Protein AF-A0A9P4VSR3-F1 (afdb_monomer)

Foldseek 3Di:
DWDWDWDDDPFWIWIWTFDDPPVDTDIGTDPDTQFGDPDDVRVVSVVVVVVVNVCCCVPPVVVVVCVVVVND

Secondary structure (DSSP, 8-state):
-EEEEEEEETTEEEEEEEEE-SS-EEEEEEEEEEEESSSHHHHHHHHHHHHHHHHHIIIIIHHHHHHHTT--

Organism: NCBI:txid1346257

Nearest PDB structures (foldseek):
  2fgg-assembly1_A  TM=3.558E-01  e=7.962E-01  Mycobacterium tuberc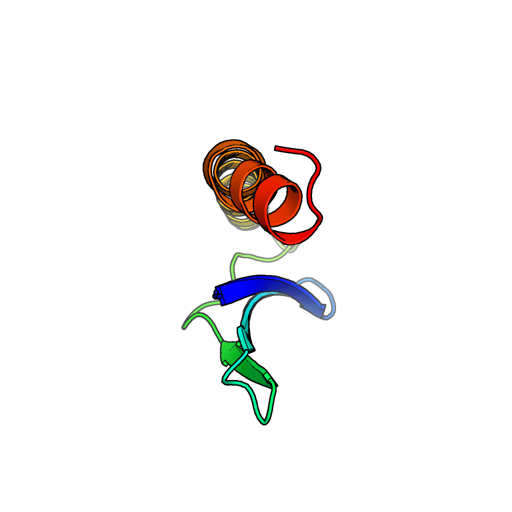ulosis
  4wpy-assembly1_A-2  TM=3.464E-01  e=3.213E+00  Mycobacterium tuberculosis H37Rv
  8fkr-assembly1_LE  TM=3.821E-01  e=4.351E+00  Homo sapiens
  8i9p-assembly1_LT  TM=2.845E-01  e=7.510E+00  Thermochaetoides thermophila DSM 1495

InterPro domains:
  IPR046797 PD-(D/E)XK nuclease-like [PF20516] (3-61)

Sequence (72 aa):
MAIPVIIVLNHNWHLYFAVDYGNHIKILQANMSIGDTSDLIRIYCIVAVFRRLGKWGVDVFEPWVKTAIGLA

Solvent-accessible surface area (backbone atoms only — not comparable to full-atom values): 4096 Å² total; per-residue (Å²): 108,74,43,82,40,83,48,76,57,92,56,40,32,33,43,30,28,43,30,61,73,88,88,52,74,48,79,43,72,49,99,52,69,43,28,30,70,88,46,72,70,32,40,50,40,40,52,54,52,49,55,52,49,50,51,43,38,62,76,46,48,47,60,51,50,27,50,76,71,72,73,104

Radius of gyration: 14.32 Å; Cα contacts (8 Å, |Δi|>4): 93; chains: 1; bounding box: 28×24×40 Å

Mean predicted aligned error: 3.58 Å

Structure (mmCIF, N/CA/C/O backbone):
data_AF-A0A9P4VSR3-F1
#
_entry.id   AF-A0A9P4VSR3-F1
#
loop_
_atom_site.group_PDB
_atom_site.id
_atom_site.type_symbol
_atom_site.label_atom_id
_atom_site.label_alt_id
_atom_site.label_comp_id
_atom_site.label_asym_id
_atom_site.label_entity_id
_atom_site.label_seq_id
_atom_site.pdbx_PDB_ins_code
_atom_site.Cartn_x
_atom_site.Cartn_y
_atom_site.Cartn_z
_atom_site.occupancy
_atom_site.B_iso_or_equiv
_atom_site.auth_seq_id
_atom_site.auth_comp_id
_atom_site.auth_asym_id
_atom_site.auth_atom_id
_atom_site.pdbx_PDB_model_num
ATOM 1 N N . MET A 1 1 ? -10.849 0.406 8.948 1.00 84.94 1 MET A N 1
ATOM 2 C CA . MET A 1 1 ? -9.973 1.358 8.218 1.00 84.94 1 MET A CA 1
ATOM 3 C C . MET A 1 1 ? -9.220 0.591 7.137 1.00 84.94 1 MET A C 1
ATOM 5 O O . MET A 1 1 ? -8.926 -0.574 7.367 1.00 84.94 1 MET A O 1
ATOM 9 N N . ALA A 1 2 ? -8.942 1.194 5.977 1.00 91.50 2 ALA A N 1
ATOM 10 C CA . ALA A 1 2 ? -8.123 0.569 4.936 1.00 91.50 2 ALA A CA 1
ATOM 11 C C . ALA A 1 2 ? -6.641 0.917 5.149 1.00 91.50 2 ALA A C 1
ATOM 13 O O . ALA A 1 2 ? -6.299 2.097 5.193 1.00 91.50 2 ALA A O 1
ATOM 14 N N . ILE A 1 3 ? -5.781 -0.093 5.285 1.00 93.88 3 ILE A N 1
ATOM 15 C CA . ILE A 1 3 ? -4.337 0.072 5.488 1.00 93.88 3 ILE A CA 1
ATOM 16 C C . ILE A 1 3 ? -3.615 -0.251 4.174 1.00 93.88 3 ILE A C 1
ATOM 18 O O . ILE A 1 3 ? -3.810 -1.348 3.644 1.00 93.88 3 ILE A O 1
ATOM 22 N N . PRO A 1 4 ? -2.802 0.668 3.625 1.00 94.75 4 PRO A N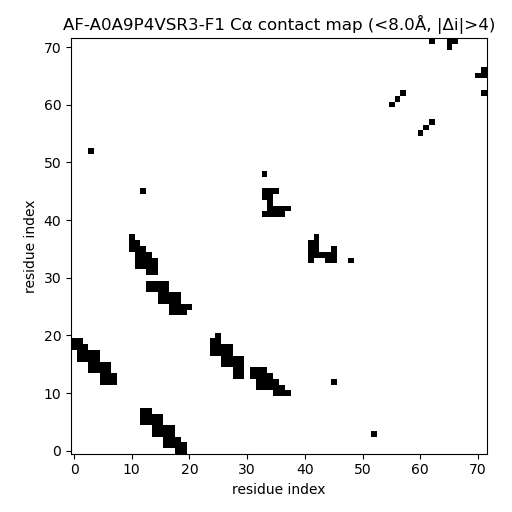 1
ATOM 23 C CA . PRO A 1 4 ? -2.035 0.414 2.413 1.00 94.75 4 PRO A CA 1
ATOM 24 C C . PRO A 1 4 ? -0.984 -0.676 2.654 1.00 94.75 4 PRO A C 1
ATOM 26 O O . PRO A 1 4 ? -0.272 -0.663 3.656 1.00 94.75 4 PRO A O 1
ATOM 29 N N . VAL A 1 5 ? -0.866 -1.600 1.706 1.00 94.12 5 VAL A N 1
ATOM 30 C CA . VAL A 1 5 ? 0.100 -2.701 1.700 1.00 94.12 5 VAL A CA 1
ATOM 31 C C . VAL A 1 5 ? 0.868 -2.648 0.388 1.00 94.12 5 VAL A C 1
ATOM 33 O O . VAL A 1 5 ? 0.269 -2.639 -0.687 1.00 94.12 5 VAL A O 1
ATOM 36 N N . ILE A 1 6 ? 2.196 -2.614 0.471 1.00 94.50 6 ILE A N 1
ATOM 37 C CA . ILE A 1 6 ? 3.070 -2.645 -0.702 1.00 94.50 6 ILE A CA 1
ATOM 38 C C . ILE A 1 6 ? 3.556 -4.072 -0.908 1.00 94.50 6 ILE A C 1
ATOM 40 O O . ILE A 1 6 ? 4.146 -4.664 -0.008 1.00 94.50 6 ILE A O 1
ATOM 44 N N . ILE A 1 7 ? 3.323 -4.605 -2.104 1.00 94.25 7 ILE A N 1
ATOM 45 C CA . ILE A 1 7 ? 3.848 -5.903 -2.522 1.00 94.25 7 ILE A CA 1
ATOM 46 C C . ILE A 1 7 ? 4.826 -5.667 -3.666 1.00 94.25 7 ILE A C 1
ATOM 48 O O . ILE A 1 7 ? 4.485 -5.019 -4.657 1.00 94.25 7 ILE A O 1
ATOM 52 N N . VAL A 1 8 ? 6.034 -6.208 -3.523 1.00 94.00 8 VAL A N 1
ATOM 53 C CA . VAL A 1 8 ?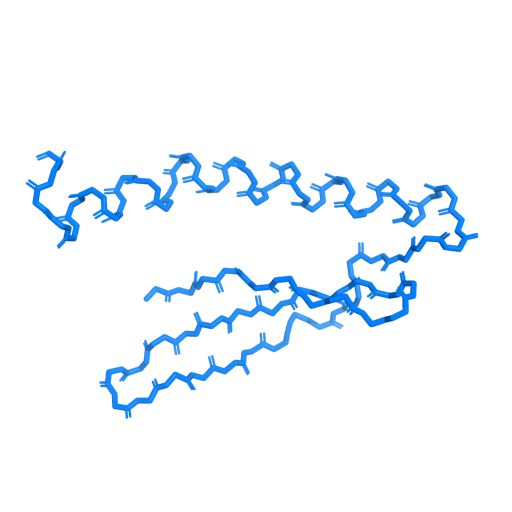 7.091 -6.123 -4.532 1.00 94.00 8 VAL A CA 1
ATOM 54 C C . VAL A 1 8 ? 7.337 -7.516 -5.091 1.00 94.00 8 VAL A C 1
ATOM 56 O O . VAL A 1 8 ? 7.688 -8.429 -4.347 1.00 94.00 8 VAL A O 1
ATOM 59 N N . LEU A 1 9 ? 7.133 -7.677 -6.397 1.00 91.81 9 LEU A N 1
ATOM 60 C CA . LEU A 1 9 ? 7.379 -8.919 -7.127 1.00 91.81 9 LEU A CA 1
ATOM 61 C C . LEU A 1 9 ? 8.334 -8.620 -8.283 1.00 91.81 9 LEU A C 1
ATOM 63 O O . LEU A 1 9 ? 7.982 -7.929 -9.243 1.00 91.81 9 LEU A O 1
ATOM 67 N N . ASN A 1 10 ? 9.557 -9.139 -8.183 1.00 92.50 10 ASN A N 1
ATOM 68 C CA . ASN A 1 10 ? 10.676 -8.802 -9.062 1.00 92.50 10 ASN A CA 1
ATOM 69 C C . ASN A 1 10 ? 10.891 -7.279 -9.103 1.00 92.50 10 ASN A C 1
ATOM 71 O O . ASN A 1 10 ? 11.222 -6.667 -8.091 1.00 92.50 10 ASN A O 1
ATOM 75 N N . HIS A 1 11 ? 10.688 -6.669 -10.269 1.00 92.31 11 HIS A N 1
ATOM 76 C CA . HIS A 1 11 ? 10.799 -5.230 -10.460 1.00 92.31 11 HIS A CA 1
ATOM 77 C C . HIS A 1 11 ? 9.472 -4.507 -10.255 1.00 92.31 11 HIS A C 1
ATOM 79 O O . HIS A 1 11 ? 9.499 -3.290 -10.160 1.00 92.31 11 HIS A O 1
ATOM 85 N N . ASN A 1 12 ? 8.339 -5.214 -10.185 1.00 93.62 12 ASN A N 1
ATOM 86 C CA . ASN A 1 12 ? 7.007 -4.619 -10.144 1.00 93.62 12 ASN A CA 1
ATOM 87 C C . ASN A 1 12 ? 6.566 -4.326 -8.713 1.00 93.62 12 ASN A C 1
ATOM 89 O O . ASN A 1 12 ? 6.664 -5.174 -7.824 1.00 93.62 12 ASN A O 1
ATOM 93 N N . TRP A 1 13 ? 6.024 -3.130 -8.518 1.00 95.88 13 TRP A N 1
ATOM 94 C CA . TRP A 1 13 ? 5.508 -2.667 -7.242 1.00 95.88 13 TRP A CA 1
ATOM 95 C C . TRP A 1 13 ? 4.000 -2.505 -7.345 1.00 95.88 13 TRP A C 1
ATOM 97 O O . TRP A 1 13 ? 3.479 -1.845 -8.242 1.00 95.88 13 TRP A O 1
ATOM 107 N N . HIS A 1 14 ? 3.281 -3.086 -6.396 1.00 94.31 14 HIS A N 1
ATOM 108 C CA . HIS A 1 14 ? 1.828 -3.075 -6.370 1.00 94.31 14 HIS A CA 1
ATOM 109 C C . HIS A 1 14 ? 1.330 -2.512 -5.045 1.00 94.31 14 HIS A C 1
ATOM 111 O O . HIS A 1 14 ? 1.844 -2.857 -3.979 1.00 94.31 14 HIS A O 1
ATOM 117 N N . LEU A 1 15 ? 0.300 -1.671 -5.121 1.00 94.94 15 LEU A N 1
ATOM 118 C CA . LEU A 1 15 ? -0.415 -1.175 -3.955 1.00 94.94 15 LEU A CA 1
ATOM 119 C C . LEU A 1 15 ? -1.691 -1.985 -3.754 1.00 94.94 15 LEU A C 1
ATOM 121 O O . LEU A 1 15 ? -2.522 -2.119 -4.652 1.00 94.94 15 LEU A O 1
ATOM 125 N N . TYR A 1 16 ? -1.850 -2.482 -2.542 1.00 95.00 16 TYR A N 1
ATOM 126 C CA . TYR A 1 16 ? -3.053 -3.124 -2.053 1.00 95.00 16 TYR A CA 1
ATOM 127 C C . TYR A 1 16 ? -3.559 -2.376 -0.824 1.00 95.00 16 TYR A C 1
ATOM 129 O O . TYR A 1 16 ? -2.862 -1.545 -0.244 1.00 95.00 16 TYR A O 1
ATOM 137 N N . PHE A 1 17 ? -4.772 -2.702 -0.406 1.00 94.19 17 PHE A N 1
ATOM 138 C CA . PHE A 1 17 ? -5.362 -2.227 0.830 1.00 94.19 17 PHE A CA 1
ATOM 139 C C . PHE A 1 17 ? -5.886 -3.413 1.626 1.00 94.19 17 PHE A C 1
ATOM 141 O O . PHE A 1 17 ? -6.753 -4.147 1.154 1.00 94.19 17 PHE A O 1
ATOM 148 N N . ALA A 1 18 ? -5.370 -3.584 2.838 1.00 94.81 18 ALA A N 1
ATOM 149 C CA . ALA A 1 18 ? -5.954 -4.476 3.822 1.00 94.81 18 ALA A CA 1
ATOM 150 C C . ALA A 1 18 ? -7.108 -3.747 4.511 1.00 94.81 18 ALA A C 1
ATOM 152 O O . ALA A 1 18 ? -6.920 -2.685 5.107 1.00 94.81 18 ALA A O 1
ATOM 153 N N . VAL A 1 19 ? -8.310 -4.300 4.402 1.00 94.81 19 VAL A N 1
ATOM 154 C CA . VAL A 1 19 ? -9.515 -3.744 5.013 1.00 94.81 19 VAL A CA 1
ATOM 155 C C . VAL A 1 19 ? -10.058 -4.755 6.003 1.00 94.81 19 VAL A C 1
ATOM 157 O O . VAL A 1 19 ? -10.408 -5.873 5.628 1.00 94.81 19 VAL A O 1
ATOM 160 N N . ASP A 1 20 ? -10.115 -4.348 7.264 1.00 92.62 20 ASP A N 1
ATOM 161 C CA . ASP A 1 20 ? -10.762 -5.120 8.316 1.00 92.62 20 ASP A CA 1
ATOM 162 C C .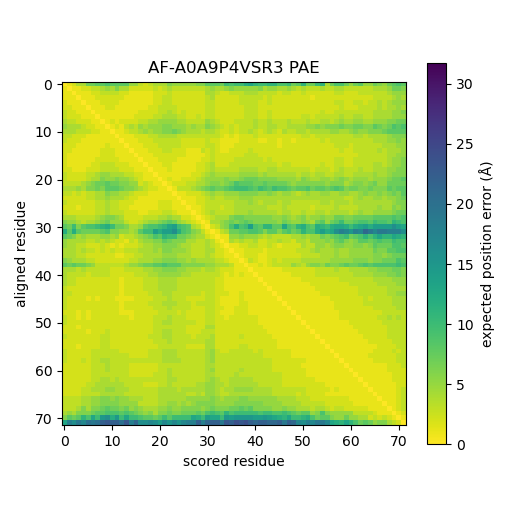 ASP A 1 20 ? -12.287 -4.946 8.240 1.00 92.62 20 ASP A C 1
ATOM 164 O O . ASP A 1 20 ? -12.793 -3.820 8.309 1.00 92.62 20 ASP A O 1
ATOM 168 N N . TYR A 1 21 ? -12.998 -6.062 8.072 1.00 92.38 21 TYR A N 1
ATOM 169 C CA . TYR A 1 21 ? -14.461 -6.155 8.075 1.00 92.38 21 TYR A CA 1
ATOM 170 C C . TYR A 1 21 ? -15.011 -6.719 9.403 1.00 92.38 21 TYR A C 1
ATOM 172 O O . TYR A 1 21 ? -16.199 -7.022 9.503 1.00 92.38 21 TYR A O 1
ATOM 180 N N . GLY A 1 22 ? -14.167 -6.873 10.426 1.00 92.25 22 GLY A N 1
ATOM 181 C CA . GLY A 1 22 ? -14.504 -7.335 11.774 1.00 92.25 22 GLY A CA 1
ATOM 182 C C . GLY A 1 22 ? -14.413 -8.852 11.953 1.00 92.25 22 GLY A C 1
ATOM 183 O O . GLY A 1 22 ? -13.914 -9.320 12.969 1.00 92.25 22 GLY A O 1
ATOM 184 N N . ASN A 1 23 ? -14.860 -9.636 10.967 1.00 95.88 23 ASN A N 1
ATOM 185 C CA . ASN A 1 23 ? -14.758 -11.106 10.980 1.00 95.88 23 ASN A CA 1
ATOM 186 C C . ASN A 1 23 ? -13.694 -11.663 10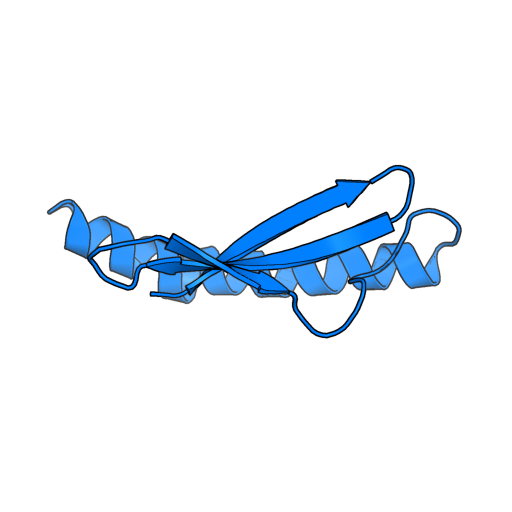.020 1.00 95.88 23 ASN A C 1
ATOM 188 O O . ASN A 1 23 ? -13.372 -12.848 10.079 1.00 95.88 23 ASN A O 1
ATOM 192 N N . HIS A 1 24 ? -13.177 -10.834 9.115 1.00 94.62 24 HIS A N 1
ATOM 193 C CA . HIS A 1 24 ? -12.095 -11.179 8.203 1.00 94.62 24 HIS A CA 1
ATOM 194 C C . HIS A 1 24 ? -11.375 -9.918 7.728 1.00 94.62 24 HIS A C 1
ATOM 196 O O . HIS A 1 24 ? -11.919 -8.812 7.756 1.00 94.62 24 HIS A O 1
ATOM 202 N N . ILE A 1 25 ? -10.160 -10.115 7.221 1.00 95.06 25 ILE A N 1
ATOM 203 C CA . ILE A 1 25 ? -9.409 -9.088 6.506 1.00 95.06 25 ILE A CA 1
ATOM 204 C C . ILE A 1 25 ? -9.551 -9.367 5.014 1.00 95.06 25 ILE A C 1
ATOM 206 O O . ILE A 1 25 ? -9.248 -10.465 4.545 1.00 95.06 25 ILE A O 1
ATOM 210 N N . LYS A 1 26 ? -9.994 -8.366 4.256 1.00 96.38 26 LYS A N 1
ATOM 211 C CA . LYS A 1 26 ? -10.048 -8.424 2.795 1.00 96.38 26 LYS A CA 1
ATOM 212 C C . LYS A 1 26 ? -8.895 -7.623 2.209 1.00 96.38 26 LYS A C 1
ATOM 214 O O . LYS A 1 26 ? -8.694 -6.467 2.577 1.00 96.38 26 LYS A O 1
ATOM 219 N N . ILE A 1 27 ? -8.174 -8.220 1.265 1.00 94.62 27 ILE A N 1
ATOM 220 C CA . ILE A 1 27 ? -7.134 -7.534 0.499 1.00 94.62 27 ILE A CA 1
ATOM 221 C C . ILE A 1 27 ? -7.743 -7.029 -0.809 1.00 94.62 27 ILE A C 1
ATOM 223 O O . ILE A 1 27 ? -8.231 -7.813 -1.622 1.00 94.62 27 ILE A O 1
ATOM 227 N N . LEU A 1 28 ? -7.739 -5.713 -0.999 1.00 93.69 28 LEU A N 1
ATOM 228 C CA . LEU A 1 28 ? -8.201 -5.052 -2.215 1.00 93.69 28 LEU A CA 1
ATOM 229 C C . LEU A 1 28 ? -6.992 -4.586 -3.018 1.00 93.69 28 LEU A C 1
ATOM 231 O O . LEU A 1 28 ? -6.155 -3.851 -2.504 1.00 93.69 28 LEU A O 1
ATOM 235 N N . GLN A 1 29 ? -6.894 -4.995 -4.277 1.00 87.44 29 GLN A N 1
ATOM 236 C CA . GLN A 1 29 ? -5.853 -4.504 -5.174 1.00 87.44 29 GLN A CA 1
ATOM 237 C C . GLN A 1 29 ? -6.221 -3.108 -5.680 1.00 87.44 29 GLN A C 1
ATOM 239 O O . GLN A 1 29 ? -7.341 -2.898 -6.145 1.00 87.44 29 GLN A O 1
ATOM 244 N N . ALA A 1 30 ? -5.293 -2.150 -5.614 1.00 83.25 30 ALA A N 1
ATOM 245 C CA . ALA A 1 30 ? -5.449 -0.923 -6.384 1.00 83.25 30 ALA A CA 1
ATOM 246 C C . ALA A 1 30 ? -5.353 -1.288 -7.870 1.00 83.25 30 ALA A C 1
ATOM 248 O O . ALA A 1 30 ? -4.464 -2.043 -8.252 1.00 83.25 30 ALA A O 1
ATOM 249 N N . ASN A 1 31 ? -6.239 -0.751 -8.711 1.00 73.50 31 ASN A N 1
ATOM 250 C CA . ASN A 1 31 ? -6.401 -1.151 -10.120 1.00 73.50 31 ASN A CA 1
ATOM 251 C C . ASN A 1 31 ? -5.141 -1.018 -11.016 1.00 73.50 31 ASN A C 1
ATOM 253 O O . ASN A 1 31 ? -5.229 -1.268 -12.214 1.00 73.50 31 ASN A O 1
ATOM 257 N N . MET A 1 32 ? -3.977 -0.628 -10.488 1.00 68.31 32 MET A N 1
ATOM 258 C CA . MET A 1 32 ? -2.729 -0.497 -11.234 1.00 68.31 32 MET A CA 1
ATOM 259 C C . MET A 1 32 ? -1.484 -0.832 -10.403 1.00 68.31 32 MET A C 1
ATOM 261 O O . MET A 1 32 ? -1.448 -0.643 -9.185 1.00 68.31 32 MET A O 1
ATOM 265 N N . SER A 1 33 ? -0.440 -1.299 -11.098 1.00 85.19 33 SER A N 1
ATOM 266 C CA . SER A 1 33 ? 0.940 -1.242 -10.599 1.00 85.19 33 SER A CA 1
ATOM 267 C C . SER A 1 33 ? 1.297 0.210 -10.271 1.00 85.19 33 SER A C 1
ATOM 269 O O . SER A 1 33 ? 0.922 1.122 -11.008 1.00 85.19 33 SER A O 1
ATOM 271 N N . ILE A 1 34 ? 2.021 0.427 -9.173 1.00 92.69 34 ILE A N 1
ATOM 272 C CA . ILE A 1 34 ? 2.510 1.759 -8.784 1.00 92.69 34 ILE A CA 1
ATOM 273 C C . ILE A 1 34 ? 3.851 2.108 -9.438 1.00 92.69 34 ILE A C 1
ATOM 275 O O . ILE A 1 34 ? 4.398 3.184 -9.201 1.00 92.69 34 ILE A O 1
ATOM 279 N N . GLY A 1 35 ? 4.361 1.206 -10.274 1.00 93.06 35 GLY A N 1
ATOM 280 C CA . GLY A 1 35 ? 5.578 1.364 -11.047 1.00 93.06 35 GLY A CA 1
ATOM 281 C C . GLY A 1 35 ? 6.436 0.109 -10.992 1.00 93.06 35 GLY A C 1
ATOM 282 O O . GLY A 1 35 ? 6.089 -0.906 -10.385 1.00 93.06 35 GLY A O 1
ATOM 283 N N . ASP A 1 36 ? 7.582 0.194 -11.641 1.00 93.75 36 ASP A N 1
ATOM 284 C CA . ASP A 1 36 ? 8.623 -0.812 -11.570 1.00 93.75 36 ASP A CA 1
ATOM 285 C C . ASP A 1 36 ? 10.005 -0.153 -11.633 1.00 93.75 36 ASP A C 1
ATOM 287 O O . ASP A 1 36 ? 10.123 1.065 -11.787 1.00 93.75 36 ASP A O 1
ATOM 291 N N . THR A 1 37 ? 11.053 -0.956 -11.463 1.00 95.25 37 THR A N 1
ATOM 292 C CA . THR A 1 37 ? 12.444 -0.482 -11.471 1.00 95.25 37 THR A CA 1
ATOM 293 C C . THR A 1 37 ? 13.145 -0.673 -12.819 1.00 95.25 37 THR A C 1
ATOM 295 O O . THR A 1 37 ? 14.373 -0.700 -12.851 1.00 95.25 37 THR A O 1
ATOM 298 N N . SER A 1 38 ? 12.404 -0.886 -13.911 1.00 94.38 38 SER A N 1
ATOM 299 C CA . SER A 1 38 ? 12.988 -1.111 -15.24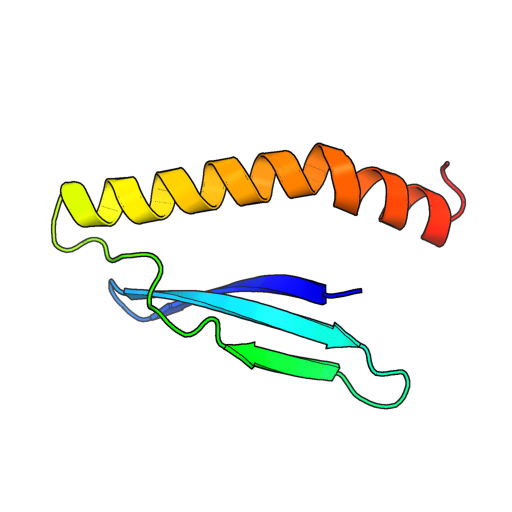3 1.00 94.38 38 SER A CA 1
ATOM 300 C C . SER A 1 38 ? 13.403 0.187 -15.939 1.00 94.38 38 SER A C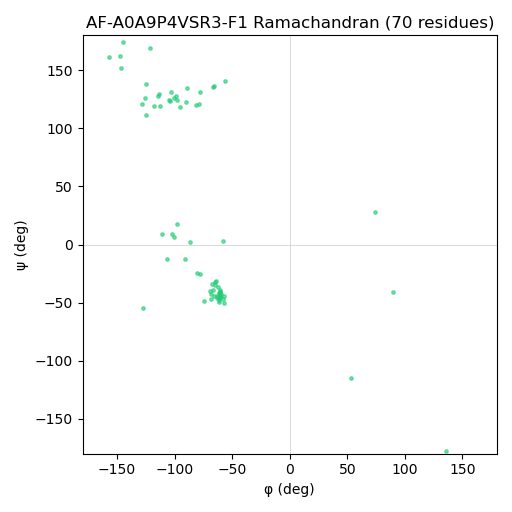 1
ATOM 302 O O . SER A 1 38 ? 14.320 0.172 -16.757 1.00 94.38 38 SER A O 1
ATOM 304 N N . ASP A 1 39 ? 12.788 1.316 -15.574 1.00 93.88 39 ASP A N 1
ATOM 305 C CA . ASP A 1 39 ? 13.155 2.637 -16.071 1.00 93.88 39 ASP A CA 1
ATOM 306 C C . ASP A 1 39 ? 12.927 3.744 -15.029 1.00 93.88 39 ASP A C 1
ATOM 308 O O . ASP A 1 39 ? 12.204 3.591 -14.040 1.00 93.88 39 ASP A O 1
ATOM 312 N N . LEU A 1 40 ? 13.575 4.888 -15.257 1.00 96.25 40 LEU A N 1
ATOM 313 C CA . LEU A 1 40 ? 13.594 6.002 -14.314 1.00 96.25 40 LEU A CA 1
ATOM 314 C C . LEU A 1 40 ? 12.208 6.636 -14.102 1.00 96.25 40 LEU A C 1
ATOM 316 O O . LEU A 1 40 ? 11.898 7.054 -12.986 1.00 96.25 40 LEU A O 1
ATOM 320 N N . ILE A 1 41 ? 11.364 6.702 -15.137 1.00 95.31 41 ILE A N 1
ATOM 321 C CA . ILE A 1 41 ? 10.028 7.311 -15.038 1.00 95.31 41 ILE A CA 1
ATOM 322 C C . ILE A 1 41 ? 9.166 6.477 -14.092 1.00 95.31 41 ILE A C 1
ATOM 324 O O . ILE A 1 41 ? 8.516 7.019 -13.195 1.00 95.31 41 ILE A O 1
ATOM 328 N N . ARG A 1 42 ? 9.215 5.153 -14.232 1.00 94.88 42 ARG A N 1
ATOM 329 C CA . ARG A 1 42 ? 8.469 4.233 -13.370 1.00 94.88 42 ARG A CA 1
ATOM 330 C C . ARG A 1 42 ? 8.970 4.227 -11.928 1.00 94.88 42 ARG A C 1
ATOM 332 O O . ARG A 1 42 ? 8.153 4.161 -11.008 1.00 94.88 42 ARG A O 1
ATOM 339 N N . ILE A 1 43 ? 10.273 4.408 -11.708 1.00 96.44 43 ILE A N 1
ATOM 340 C CA . ILE A 1 43 ? 10.830 4.624 -10.363 1.00 96.44 43 ILE A CA 1
ATOM 341 C C . ILE A 1 43 ? 10.257 5.903 -9.738 1.00 96.44 43 ILE A C 1
ATOM 343 O O . ILE A 1 43 ? 9.872 5.905 -8.566 1.00 96.44 43 ILE A O 1
ATOM 347 N N . TYR A 1 44 ? 10.134 6.990 -10.505 1.00 96.75 44 TYR A N 1
ATOM 348 C CA . TYR A 1 44 ? 9.512 8.214 -9.997 1.00 96.75 44 TYR A CA 1
ATOM 349 C C . TYR A 1 44 ? 8.028 8.033 -9.648 1.00 96.75 44 TYR A C 1
ATOM 351 O O . TYR A 1 44 ? 7.573 8.648 -8.679 1.00 96.75 44 TYR A O 1
ATOM 359 N N . CYS A 1 45 ? 7.288 7.162 -10.346 1.00 94.81 45 CYS A N 1
ATOM 360 C CA . CYS A 1 45 ? 5.927 6.785 -9.946 1.00 94.81 45 CYS A CA 1
ATOM 361 C C . CYS A 1 45 ? 5.907 6.122 -8.560 1.00 94.81 45 CYS A C 1
ATOM 363 O O . CYS A 1 45 ? 5.121 6.535 -7.703 1.00 94.81 45 CYS A O 1
ATOM 365 N N . ILE A 1 46 ? 6.827 5.184 -8.301 1.00 95.62 46 ILE A N 1
ATOM 366 C CA . ILE A 1 46 ? 6.967 4.531 -6.990 1.00 95.62 46 ILE A CA 1
ATOM 367 C C . ILE A 1 46 ? 7.211 5.590 -5.904 1.00 95.62 46 ILE A C 1
ATOM 369 O O . ILE A 1 46 ? 6.494 5.645 -4.903 1.00 95.62 46 ILE A O 1
ATOM 373 N N . VAL A 1 47 ? 8.175 6.491 -6.122 1.00 96.81 47 VAL A N 1
ATOM 374 C CA . VAL A 1 47 ? 8.508 7.563 -5.167 1.00 96.81 47 VAL A CA 1
ATOM 375 C C . VAL A 1 47 ? 7.319 8.498 -4.920 1.00 96.81 47 VAL A C 1
ATOM 377 O O . VAL A 1 47 ? 7.072 8.893 -3.778 1.00 96.81 47 VAL A O 1
ATOM 380 N N . ALA A 1 48 ? 6.563 8.859 -5.960 1.00 95.88 48 ALA A N 1
ATOM 381 C CA . ALA A 1 48 ? 5.378 9.702 -5.823 1.00 95.88 48 ALA A CA 1
ATOM 382 C C . ALA A 1 48 ? 4.308 9.044 -4.936 1.00 95.88 48 ALA A C 1
ATOM 384 O O . ALA A 1 48 ? 3.755 9.703 -4.048 1.00 95.88 48 ALA A O 1
ATOM 385 N N . VAL A 1 49 ? 4.070 7.740 -5.110 1.00 95.00 49 VAL A N 1
ATOM 386 C CA . VAL A 1 49 ? 3.151 6.976 -4.256 1.00 95.00 49 VAL A CA 1
ATOM 387 C C . VAL A 1 49 ? 3.650 6.936 -2.814 1.00 95.00 49 VAL A C 1
ATOM 389 O O . VAL A 1 49 ? 2.882 7.253 -1.905 1.00 95.00 49 VAL A O 1
ATOM 392 N N . PHE A 1 50 ? 4.933 6.652 -2.580 1.00 95.94 50 PHE A N 1
ATOM 393 C CA . PHE A 1 50 ? 5.498 6.646 -1.227 1.00 95.94 50 PHE A CA 1
ATOM 394 C C . PHE A 1 50 ? 5.388 7.995 -0.523 1.00 95.94 50 PHE A C 1
ATOM 396 O O . PHE A 1 50 ? 5.058 8.033 0.658 1.00 95.94 50 PHE A O 1
ATOM 403 N N . ARG A 1 51 ? 5.585 9.112 -1.230 1.00 97.50 51 ARG A N 1
ATOM 404 C CA . ARG A 1 51 ? 5.367 10.450 -0.653 1.00 97.50 51 ARG A CA 1
ATOM 405 C C . ARG A 1 51 ? 3.919 10.641 -0.212 1.00 97.50 51 ARG A C 1
ATOM 407 O O . ARG A 1 51 ? 3.669 11.195 0.859 1.00 97.50 51 ARG A O 1
ATOM 414 N N . ARG A 1 52 ? 2.957 10.161 -1.007 1.00 95.62 52 ARG A N 1
ATOM 415 C CA . ARG A 1 52 ? 1.536 10.256 -0.656 1.00 95.62 52 ARG A CA 1
ATOM 416 C C . ARG A 1 52 ? 1.182 9.370 0.536 1.00 95.62 52 ARG A C 1
ATOM 418 O O . ARG A 1 52 ? 0.466 9.836 1.421 1.00 95.62 52 ARG A O 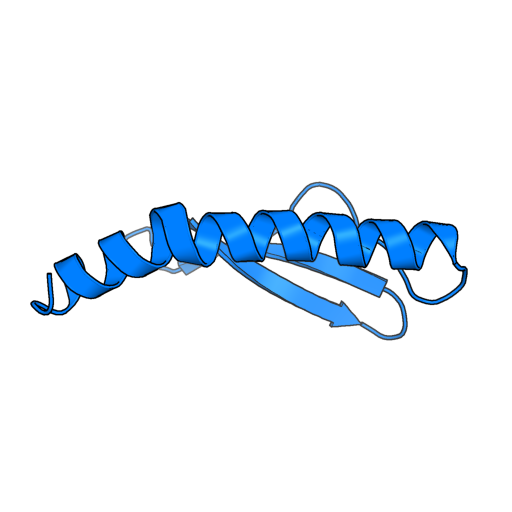1
ATOM 425 N N . LEU A 1 53 ? 1.702 8.142 0.570 1.00 95.31 53 LEU A N 1
ATOM 426 C CA . LEU A 1 53 ? 1.513 7.206 1.679 1.00 95.31 53 LEU A CA 1
ATOM 427 C C . LEU A 1 53 ? 2.194 7.689 2.959 1.00 95.31 53 LEU A C 1
ATOM 429 O O . LEU A 1 53 ? 1.596 7.585 4.020 1.00 95.31 53 LEU A O 1
ATOM 433 N N . GLY A 1 54 ? 3.388 8.277 2.868 1.00 96.81 54 GLY A N 1
ATOM 434 C CA . GLY A 1 54 ? 4.082 8.876 4.007 1.00 96.81 54 GLY A CA 1
ATOM 435 C C . GLY A 1 54 ? 3.281 10.025 4.615 1.00 96.81 54 GLY A C 1
ATOM 436 O O . GLY A 1 54 ? 3.049 10.041 5.820 1.00 96.81 54 GLY A O 1
ATOM 437 N N . LYS A 1 55 ? 2.757 10.930 3.775 1.00 97.88 55 LYS A N 1
ATOM 438 C CA . LYS A 1 55 ? 1.853 11.995 4.235 1.00 97.88 55 LYS A CA 1
ATOM 439 C C . LYS A 1 55 ? 0.584 11.433 4.880 1.00 97.88 55 LYS A C 1
ATOM 441 O O . LYS A 1 55 ? 0.190 11.901 5.936 1.00 97.88 55 LYS A O 1
ATOM 446 N N . TRP A 1 56 ? -0.041 10.422 4.276 1.00 96.19 56 TRP A N 1
ATOM 447 C CA . TRP A 1 56 ? -1.193 9.742 4.881 1.00 96.19 56 TRP A CA 1
ATOM 448 C C . TRP A 1 56 ? -0.839 9.061 6.214 1.00 96.19 56 TRP A C 1
ATOM 450 O O . TRP A 1 56 ? -1.637 9.087 7.146 1.00 96.19 56 TRP A O 1
ATOM 460 N N . GLY A 1 57 ? 0.363 8.493 6.323 1.00 96.38 57 GLY A N 1
ATOM 461 C CA . GLY A 1 57 ? 0.867 7.864 7.538 1.00 96.38 57 GLY A CA 1
ATOM 462 C C . GLY A 1 57 ? 0.889 8.834 8.717 1.00 96.38 57 GLY A C 1
ATOM 463 O O . GLY A 1 57 ? 0.375 8.515 9.782 1.00 96.38 57 GLY A O 1
ATOM 464 N N . VAL A 1 58 ? 1.407 10.040 8.490 1.00 97.19 58 VAL A N 1
ATOM 465 C CA . VAL A 1 58 ? 1.470 11.102 9.505 1.00 97.19 58 VAL A CA 1
ATOM 466 C C . VAL A 1 58 ? 0.097 11.731 9.750 1.00 97.19 58 VAL A C 1
ATOM 468 O O . VAL A 1 58 ? -0.328 11.869 10.890 1.00 97.19 58 VAL A O 1
ATOM 471 N N . ASP A 1 59 ? -0.620 12.098 8.686 1.00 97.19 59 ASP A N 1
ATOM 472 C CA . ASP A 1 59 ? -1.846 12.895 8.805 1.00 97.19 59 ASP A CA 1
ATOM 473 C C . ASP A 1 59 ? -3.063 12.063 9.256 1.00 97.19 59 ASP A C 1
ATOM 475 O O . ASP A 1 59 ? -4.025 12.619 9.783 1.00 97.19 59 ASP A O 1
ATOM 479 N N . VAL A 1 60 ? -3.069 10.746 9.004 1.00 95.94 60 VAL A N 1
ATOM 480 C CA . VAL A 1 60 ? -4.253 9.885 9.187 1.00 95.94 60 VAL A CA 1
ATOM 481 C C . VAL A 1 60 ? -3.951 8.664 10.047 1.00 95.94 60 VAL A C 1
ATOM 483 O O . VAL A 1 60 ? -4.648 8.430 11.034 1.00 95.94 60 VAL A O 1
ATOM 486 N N . PHE A 1 61 ? -2.939 7.873 9.684 1.00 95.00 61 PHE A N 1
ATOM 487 C CA . PHE A 1 61 ? -2.677 6.605 10.370 1.00 95.00 61 PHE A CA 1
ATOM 488 C C . PHE A 1 61 ? -2.181 6.811 11.800 1.00 95.00 61 PHE A C 1
ATOM 490 O O . PHE A 1 61 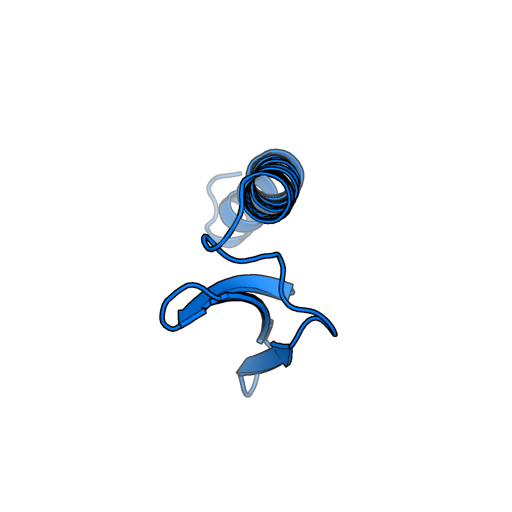? -2.688 6.169 12.716 1.00 95.00 61 PHE A O 1
ATOM 497 N N . GLU A 1 62 ? -1.219 7.709 12.003 1.00 95.50 62 GLU A N 1
ATOM 498 C CA . GLU A 1 62 ? -0.633 7.970 13.314 1.00 95.50 62 GLU A CA 1
ATOM 499 C C . GLU A 1 62 ? -1.673 8.484 14.337 1.00 95.50 62 GLU A C 1
ATOM 501 O O . GLU A 1 62 ? -1.765 7.896 15.419 1.00 95.50 62 GLU A O 1
ATOM 506 N N . PRO A 1 63 ? -2.515 9.495 14.037 1.00 96.38 63 PRO A N 1
ATOM 507 C CA . PRO A 1 63 ? -3.576 9.916 14.954 1.00 96.38 63 PRO A CA 1
ATOM 508 C C . PRO A 1 63 ? -4.571 8.796 15.265 1.00 96.38 63 PRO A C 1
ATOM 510 O O . PRO A 1 63 ? -4.955 8.594 16.421 1.00 96.38 63 PRO A O 1
ATOM 513 N N . TRP A 1 64 ? -4.972 8.040 14.238 1.00 94.44 64 TRP A N 1
ATOM 514 C CA . TRP A 1 64 ? -5.889 6.919 14.407 1.00 94.44 64 TRP A CA 1
ATOM 515 C C . TRP A 1 64 ? -5.300 5.840 15.319 1.00 94.44 64 TRP A C 1
ATOM 517 O O . TRP A 1 64 ? -5.976 5.405 16.250 1.00 94.44 64 TRP A O 1
ATOM 527 N N . VAL A 1 65 ? -4.046 5.427 15.094 1.00 94.06 65 VAL A N 1
ATOM 528 C CA . VAL A 1 65 ? -3.445 4.330 15.864 1.00 94.06 65 VAL A CA 1
ATOM 529 C C . VAL A 1 65 ? -3.204 4.755 17.303 1.00 94.06 65 VAL A C 1
ATOM 531 O O . VAL A 1 65 ? -3.521 3.983 18.200 1.00 94.06 65 VAL A O 1
ATOM 534 N N . LYS A 1 66 ? -2.750 5.996 17.539 1.00 96.56 66 LYS A N 1
ATOM 535 C CA . LYS A 1 66 ? -2.618 6.566 18.888 1.00 96.56 66 LYS A CA 1
ATOM 536 C C . LYS A 1 66 ? -3.948 6.536 19.633 1.00 96.56 66 LYS A C 1
ATOM 538 O O . LYS A 1 66 ? -3.987 6.089 20.773 1.00 96.56 66 LYS A O 1
ATOM 543 N N . THR A 1 67 ? -5.037 6.920 18.968 1.00 95.50 67 THR A N 1
ATOM 544 C CA . THR A 1 67 ? -6.383 6.864 19.558 1.00 95.50 67 THR A CA 1
ATOM 545 C C . THR A 1 67 ? -6.788 5.423 19.870 1.00 95.50 67 THR A C 1
ATOM 547 O O . THR A 1 67 ? -7.272 5.139 20.961 1.00 95.50 67 THR A O 1
ATOM 550 N N . ALA A 1 68 ? -6.545 4.494 18.943 1.00 91.69 68 ALA A N 1
ATOM 551 C CA . ALA A 1 68 ? -6.916 3.089 19.096 1.00 91.69 68 ALA A CA 1
ATOM 552 C C . ALA A 1 68 ? -6.166 2.377 20.236 1.00 91.69 68 ALA A C 1
ATOM 554 O O . ALA A 1 68 ? -6.729 1.484 20.862 1.00 91.69 68 ALA A O 1
ATOM 555 N N . ILE A 1 69 ? -4.917 2.768 20.511 1.00 95.50 69 ILE A N 1
ATOM 556 C CA . ILE A 1 69 ? -4.080 2.161 21.561 1.00 95.50 69 ILE A CA 1
ATOM 557 C C . ILE A 1 69 ? -4.025 2.984 22.859 1.00 95.50 69 ILE A C 1
ATOM 559 O O . ILE A 1 69 ? -3.267 2.636 23.760 1.00 95.50 69 ILE A O 1
ATOM 563 N N . GLY A 1 70 ? -4.815 4.059 22.973 1.00 94.56 70 GLY A N 1
ATOM 564 C CA . GLY A 1 70 ? -4.906 4.877 24.190 1.00 94.56 70 GLY A CA 1
ATOM 565 C C . GLY A 1 70 ? -3.700 5.788 24.455 1.00 94.56 70 GLY A C 1
ATOM 566 O O . GLY A 1 70 ? -3.402 6.083 25.608 1.00 94.56 70 GLY A O 1
ATOM 567 N N . LEU A 1 71 ? -2.993 6.210 23.403 1.00 89.44 71 LEU A N 1
ATOM 568 C CA . LEU A 1 71 ? -1.840 7.124 23.450 1.00 89.44 71 LEU A CA 1
ATOM 569 C C . LEU A 1 71 ? -2.131 8.510 22.836 1.00 89.44 71 LEU A C 1
ATOM 571 O O . LEU A 1 71 ? -1.190 9.272 22.600 1.00 89.44 71 LEU A O 1
ATOM 575 N N . ALA A 1 72 ? -3.392 8.801 22.502 1.00 73.88 72 ALA A N 1
ATOM 576 C CA . ALA A 1 72 ? -3.834 10.095 21.973 1.00 73.88 72 ALA A CA 1
ATOM 577 C C . ALA A 1 72 ? -4.254 11.060 23.085 1.00 73.88 72 ALA A C 1
ATOM 579 O O . ALA A 1 72 ? -4.850 10.585 24.078 1.00 73.88 72 ALA A O 1
#

pLDDT: mean 93.29, std 5.24, range [68.31, 97.88]